Protein AF-A0A958T271-F1 (afdb_monomer)

Structure (mmCIF, N/CA/C/O backbone):
data_AF-A0A958T271-F1
#
_entry.id   AF-A0A958T271-F1
#
loop_
_atom_site.group_PDB
_atom_site.id
_atom_site.type_symb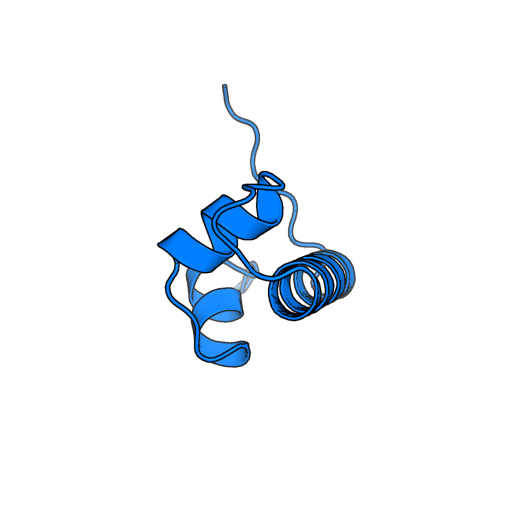ol
_atom_site.label_atom_id
_atom_site.label_alt_id
_atom_site.label_comp_id
_atom_site.label_asym_id
_atom_site.label_entity_id
_atom_site.label_seq_id
_atom_site.pdbx_PDB_ins_code
_atom_site.Cartn_x
_atom_site.Cartn_y
_atom_site.Cartn_z
_atom_site.occupancy
_atom_site.B_iso_or_equiv
_atom_site.auth_seq_id
_atom_site.auth_comp_id
_atom_site.auth_asym_id
_atom_site.auth_atom_id
_atom_site.pdbx_PDB_model_num
ATOM 1 N N . MET A 1 1 ? -0.159 13.078 -22.033 1.00 43.56 1 MET A N 1
ATOM 2 C CA . MET A 1 1 ? 0.183 13.217 -20.597 1.00 43.56 1 MET A CA 1
ATOM 3 C C . MET A 1 1 ? 0.397 11.823 -20.009 1.00 43.56 1 MET A C 1
ATOM 5 O O . MET A 1 1 ? -0.573 11.111 -19.793 1.00 43.56 1 MET A O 1
ATOM 9 N N . ASN A 1 2 ? 1.650 11.391 -19.832 1.00 48.44 2 ASN A N 1
ATOM 10 C CA . ASN A 1 2 ? 1.986 10.056 -19.318 1.00 48.44 2 ASN A CA 1
ATOM 11 C C . ASN A 1 2 ? 1.697 9.983 -17.811 1.00 48.44 2 ASN A C 1
ATOM 13 O O . ASN A 1 2 ? 2.542 10.371 -17.003 1.00 48.44 2 ASN A O 1
ATOM 17 N N . LYS A 1 3 ? 0.502 9.516 -17.424 1.00 56.31 3 LYS A N 1
ATOM 18 C CA . LYS A 1 3 ? 0.168 9.214 -16.024 1.00 56.31 3 LYS A CA 1
ATOM 19 C C . LYS A 1 3 ? 0.982 7.999 -15.576 1.00 56.31 3 LYS A C 1
ATOM 21 O O . LYS A 1 3 ? 0.524 6.866 -15.647 1.00 56.31 3 LYS A O 1
ATOM 26 N N . LYS A 1 4 ? 2.224 8.242 -15.155 1.00 68.75 4 LYS A N 1
ATOM 27 C CA . LYS A 1 4 ? 3.021 7.247 -14.438 1.00 68.75 4 LYS A CA 1
ATOM 28 C C . LYS A 1 4 ? 2.308 6.953 -13.126 1.00 68.75 4 LYS A C 1
ATOM 30 O O . LYS A 1 4 ? 1.975 7.882 -12.390 1.00 68.75 4 LYS A O 1
ATOM 35 N N . VAL A 1 5 ? 2.093 5.676 -12.840 1.00 73.81 5 VAL A N 1
ATOM 36 C CA . VAL A 1 5 ? 1.564 5.252 -11.545 1.00 73.81 5 VAL A CA 1
ATOM 37 C C . VAL A 1 5 ? 2.564 5.683 -10.484 1.00 73.81 5 VAL A C 1
ATOM 39 O O . VAL A 1 5 ? 3.756 5.397 -10.5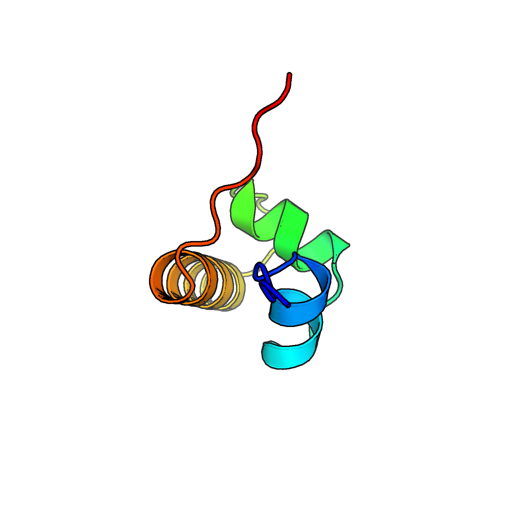76 1.00 73.81 5 VAL A O 1
ATOM 42 N N . THR A 1 6 ? 2.083 6.445 -9.510 1.00 82.31 6 THR A N 1
ATOM 43 C CA . THR A 1 6 ? 2.891 6.937 -8.393 1.00 82.31 6 THR A CA 1
ATOM 44 C C . THR A 1 6 ? 2.495 6.214 -7.116 1.00 82.31 6 THR A C 1
ATOM 46 O O . THR A 1 6 ? 1.373 5.721 -6.999 1.00 82.31 6 THR A O 1
ATOM 49 N N . LEU A 1 7 ? 3.374 6.234 -6.110 1.00 82.44 7 LEU A N 1
ATOM 50 C CA . LEU A 1 7 ? 3.045 5.773 -4.756 1.00 82.44 7 LEU A CA 1
ATOM 51 C C . LEU A 1 7 ? 1.730 6.379 -4.238 1.00 82.44 7 LEU A C 1
ATOM 53 O O . LEU A 1 7 ? 0.965 5.692 -3.574 1.00 82.44 7 LEU A O 1
ATOM 57 N N . LYS A 1 8 ? 1.443 7.646 -4.579 1.00 84.69 8 LYS A N 1
ATOM 58 C CA . LYS A 1 8 ? 0.192 8.334 -4.222 1.00 84.69 8 LYS A CA 1
ATOM 59 C C . LYS A 1 8 ? -1.050 7.672 -4.814 1.00 84.69 8 LYS A C 1
ATOM 61 O O . LYS A 1 8 ? -2.078 7.648 -4.148 1.00 84.69 8 LYS A O 1
ATOM 66 N N . GLN A 1 9 ? -0.976 7.172 -6.047 1.00 86.06 9 GLN A N 1
ATOM 67 C CA . GLN A 1 9 ? -2.103 6.463 -6.656 1.00 86.06 9 GLN A CA 1
ATOM 68 C C . GLN A 1 9 ? -2.331 5.115 -5.989 1.00 86.06 9 GLN A C 1
ATOM 70 O O . GLN A 1 9 ? -3.458 4.823 -5.625 1.00 86.06 9 GLN A O 1
ATOM 75 N N . ILE A 1 10 ? -1.264 4.342 -5.778 1.00 86.00 10 ILE A N 1
ATOM 76 C CA . ILE A 1 10 ? -1.352 3.032 -5.117 1.00 86.00 10 ILE A CA 1
ATOM 77 C C . ILE A 1 10 ? -1.920 3.193 -3.699 1.00 86.00 10 ILE A C 1
ATOM 79 O O . ILE A 1 10 ? -2.785 2.433 -3.287 1.00 86.00 10 ILE A O 1
ATOM 83 N N . ALA A 1 11 ? -1.477 4.230 -2.984 1.00 88.25 11 ALA A N 1
ATOM 84 C CA . ALA A 1 11 ? -1.982 4.591 -1.664 1.00 88.25 11 ALA A CA 1
ATOM 85 C C . ALA A 1 11 ? -3.490 4.891 -1.678 1.00 88.25 11 ALA A C 1
ATOM 87 O O . ALA A 1 11 ? -4.221 4.375 -0.843 1.00 88.25 11 ALA A O 1
ATOM 88 N N . ARG A 1 12 ? -3.963 5.677 -2.653 1.00 88.50 12 ARG A N 1
ATOM 89 C CA . ARG A 1 12 ? -5.394 5.979 -2.808 1.00 88.50 12 ARG A CA 1
ATOM 90 C C . ARG A 1 12 ? -6.233 4.761 -3.177 1.00 88.50 12 ARG A C 1
ATOM 92 O O . ARG A 1 12 ? -7.310 4.606 -2.630 1.00 88.50 12 ARG A O 1
ATOM 99 N N . GLU A 1 13 ? -5.754 3.932 -4.097 1.00 87.69 13 GLU A N 1
ATOM 100 C CA . GLU A 1 13 ? -6.497 2.759 -4.578 1.00 87.69 13 GLU A CA 1
ATOM 101 C C . GLU A 1 13 ? -6.642 1.680 -3.506 1.00 87.69 13 GLU A C 1
ATOM 103 O O . GLU A 1 13 ? -7.657 0.996 -3.439 1.00 87.69 13 GLU A O 1
ATOM 108 N N . LEU A 1 14 ? -5.625 1.529 -2.660 1.00 85.50 14 LEU A N 1
ATOM 109 C CA . LEU A 1 14 ? -5.611 0.536 -1.589 1.00 85.50 14 LEU A CA 1
ATOM 110 C C . LEU A 1 14 ? -6.098 1.099 -0.245 1.00 85.50 14 LEU A C 1
ATOM 112 O O . LEU A 1 14 ? -6.027 0.382 0.746 1.00 85.50 14 LEU A O 1
ATOM 116 N N . ASP A 1 15 ? -6.553 2.356 -0.208 1.00 88.06 15 ASP A N 1
ATOM 117 C CA . ASP A 1 15 ? -6.946 3.095 1.004 1.00 88.06 15 ASP A CA 1
ATOM 118 C C . ASP A 1 15 ? -5.898 3.011 2.133 1.00 88.06 15 ASP A C 1
ATOM 120 O O . ASP A 1 15 ? -6.180 2.783 3.307 1.00 88.06 1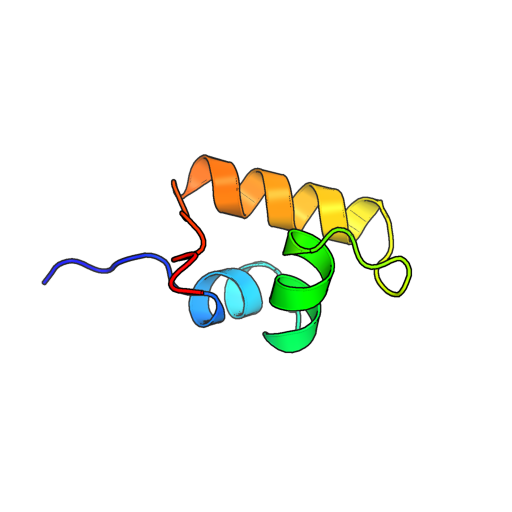5 ASP A O 1
ATOM 124 N N . VAL A 1 16 ? -4.625 3.166 1.766 1.00 87.56 16 VAL A N 1
ATOM 125 C CA . VAL A 1 16 ? -3.494 3.128 2.700 1.00 87.56 16 VAL A CA 1
ATOM 126 C C . VAL A 1 16 ? -2.634 4.375 2.576 1.00 87.56 16 VAL A C 1
ATOM 128 O O . VAL A 1 16 ? -2.633 5.087 1.576 1.00 87.56 16 VAL A O 1
ATOM 131 N N . SER A 1 17 ? -1.822 4.642 3.595 1.00 88.88 17 SER A N 1
ATOM 132 C CA . SER A 1 17 ? -0.871 5.750 3.541 1.00 88.88 17 SER A CA 1
ATOM 133 C C . SER A 1 17 ? 0.274 5.481 2.561 1.00 88.88 17 SER A C 1
ATOM 135 O O . SER A 1 17 ? 0.738 4.354 2.402 1.00 88.88 17 SER A O 1
ATOM 137 N N . ILE A 1 18 ? 0.824 6.543 1.969 1.00 88.38 18 ILE A N 1
ATOM 138 C CA . ILE A 1 18 ? 2.034 6.479 1.123 1.00 88.38 18 ILE A CA 1
ATOM 139 C C . ILE A 1 18 ? 3.187 5.799 1.883 1.00 88.38 18 ILE A C 1
ATOM 141 O O . ILE A 1 18 ? 3.934 5.003 1.317 1.00 88.38 18 ILE A O 1
ATOM 145 N N . SER A 1 19 ? 3.300 6.078 3.184 1.00 88.44 19 SER A N 1
ATOM 146 C CA . SER A 1 19 ? 4.235 5.445 4.118 1.00 88.44 19 SER A CA 1
ATOM 147 C C . SER A 1 19 ? 4.018 3.934 4.194 1.00 88.44 19 SER A C 1
ATOM 149 O O . SER A 1 19 ? 4.987 3.184 4.149 1.00 88.44 19 SER A O 1
ATOM 151 N N . THR A 1 20 ? 2.762 3.486 4.249 1.00 88.94 20 THR A N 1
ATOM 152 C CA . THR A 1 20 ? 2.377 2.068 4.236 1.00 88.94 20 THR A CA 1
ATOM 153 C C . THR A 1 20 ? 2.769 1.406 2.924 1.00 88.94 20 THR A C 1
ATOM 155 O O . THR A 1 20 ? 3.397 0.356 2.956 1.00 88.94 20 THR A O 1
ATOM 158 N N . VAL A 1 21 ? 2.500 2.041 1.778 1.00 88.62 21 VAL A N 1
ATOM 159 C CA . VAL A 1 21 ? 2.920 1.525 0.462 1.00 88.62 21 VAL A CA 1
ATOM 160 C C . VAL A 1 21 ? 4.445 1.432 0.377 1.00 88.62 21 VAL A C 1
ATOM 162 O O . VAL A 1 21 ? 4.979 0.409 -0.036 1.00 88.62 21 VAL A O 1
ATOM 165 N N . SER A 1 22 ? 5.166 2.465 0.819 1.00 85.69 22 SER A N 1
ATOM 166 C CA . SER A 1 22 ? 6.635 2.476 0.843 1.00 85.69 22 SER A CA 1
ATOM 167 C C . SER A 1 22 ? 7.202 1.362 1.732 1.00 85.69 22 SER A C 1
ATOM 169 O O . SER A 1 22 ? 8.085 0.615 1.311 1.00 85.69 22 SER A O 1
ATOM 171 N N . LYS A 1 23 ? 6.646 1.193 2.938 1.00 88.38 23 LYS A N 1
ATOM 172 C CA . LYS A 1 23 ? 7.007 0.123 3.879 1.00 88.38 23 LYS A CA 1
ATOM 173 C C . LYS A 1 23 ? 6.676 -1.265 3.319 1.00 88.38 23 LYS A C 1
ATOM 175 O O . LYS A 1 23 ? 7.512 -2.15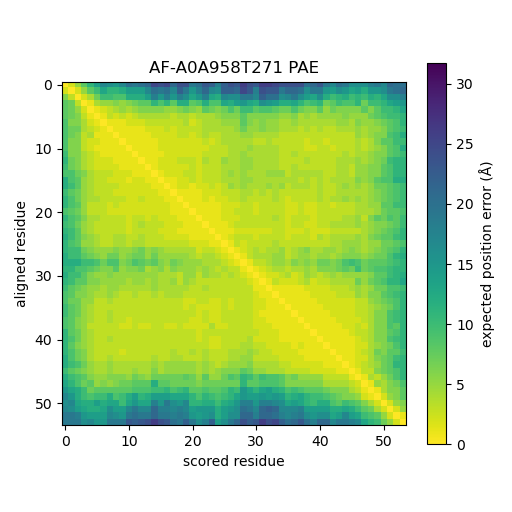8 3.406 1.00 88.38 23 LYS A O 1
ATOM 180 N N . ALA A 1 24 ? 5.514 -1.436 2.693 1.00 89.38 24 ALA A N 1
ATOM 181 C CA . ALA A 1 24 ? 5.081 -2.683 2.066 1.00 89.38 24 ALA A CA 1
ATOM 182 C C . ALA A 1 24 ? 5.978 -3.086 0.884 1.00 89.38 24 ALA A C 1
ATOM 184 O O . ALA A 1 24 ? 6.404 -4.237 0.785 1.00 89.38 24 ALA A O 1
ATOM 185 N N . LEU A 1 25 ? 6.340 -2.129 0.023 1.00 84.31 25 LEU A N 1
ATOM 186 C CA . LEU A 1 25 ? 7.282 -2.352 -1.078 1.00 84.31 25 LEU A CA 1
ATOM 187 C C . LEU A 1 25 ? 8.689 -2.707 -0.580 1.00 84.31 25 LEU A C 1
ATOM 189 O O . LEU A 1 25 ? 9.398 -3.461 -1.241 1.00 84.31 25 LEU A O 1
ATOM 193 N N . LYS A 1 26 ? 9.082 -2.209 0.598 1.00 85.31 26 LYS A N 1
ATOM 194 C CA . LYS A 1 26 ? 10.339 -2.559 1.276 1.00 85.31 26 LYS A CA 1
ATOM 195 C C . LYS A 1 26 ? 10.273 -3.855 2.096 1.00 85.31 26 LYS 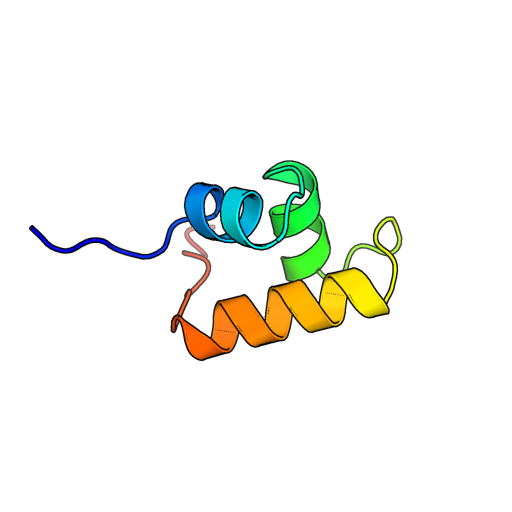A C 1
ATOM 197 O O . LYS A 1 26 ? 11.241 -4.170 2.776 1.00 85.31 26 LYS A O 1
ATOM 202 N N . ASN A 1 27 ? 9.167 -4.603 2.052 1.00 81.19 27 ASN A N 1
ATOM 203 C CA . ASN A 1 27 ? 8.945 -5.782 2.900 1.00 81.19 27 ASN A CA 1
ATOM 204 C C . ASN A 1 27 ? 9.081 -5.493 4.411 1.00 81.19 27 ASN A C 1
ATOM 206 O O . ASN A 1 27 ? 9.543 -6.342 5.172 1.00 81.19 27 ASN A O 1
ATOM 210 N N . SER A 1 28 ? 8.675 -4.301 4.865 1.00 84.62 28 SER A N 1
ATOM 211 C CA . SER A 1 28 ? 8.672 -3.972 6.294 1.00 84.62 28 SER A CA 1
ATOM 212 C C . SER A 1 28 ? 7.725 -4.895 7.062 1.00 84.62 28 SER A C 1
ATOM 214 O O . SER A 1 28 ? 6.599 -5.141 6.628 1.00 84.62 28 SER A O 1
ATOM 216 N N . LYS A 1 29 ? 8.176 -5.360 8.231 1.00 83.50 29 LYS A N 1
ATOM 217 C CA . LYS A 1 29 ? 7.393 -6.192 9.160 1.00 83.50 29 LYS A CA 1
ATOM 218 C C . LYS A 1 29 ? 6.287 -5.416 9.880 1.00 83.50 29 LYS A C 1
ATOM 220 O O . LYS A 1 29 ? 5.442 -6.022 10.521 1.00 83.50 29 LYS A O 1
ATOM 225 N N . GLU A 1 30 ? 6.293 -4.087 9.782 1.00 85.56 30 GLU A N 1
ATOM 226 C CA . GLU A 1 30 ? 5.234 -3.235 10.335 1.00 85.56 30 GLU A CA 1
ATOM 227 C C . GLU A 1 30 ? 3.906 -3.363 9.573 1.00 85.56 30 GLU A C 1
ATOM 229 O O . GLU A 1 30 ? 2.879 -2.903 10.062 1.00 85.56 30 GLU A O 1
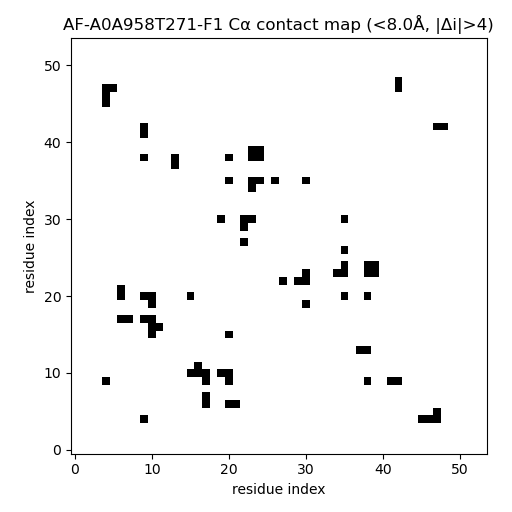ATOM 234 N N . ILE A 1 31 ? 3.925 -3.926 8.359 1.00 88.06 31 ILE A N 1
ATOM 235 C CA . ILE A 1 31 ? 2.743 -4.060 7.508 1.00 88.06 31 ILE A CA 1
ATOM 236 C C . ILE A 1 31 ? 2.305 -5.521 7.475 1.00 88.06 31 ILE A C 1
ATOM 238 O O . ILE A 1 31 ? 3.127 -6.408 7.239 1.00 88.06 31 ILE A O 1
ATOM 242 N N . SER A 1 32 ? 1.005 -5.753 7.661 1.00 88.38 32 SER A N 1
ATOM 243 C CA . SER A 1 32 ? 0.389 -7.074 7.539 1.00 88.38 32 SER A CA 1
ATOM 244 C C . SER A 1 32 ? 0.699 -7.712 6.188 1.00 88.38 32 SER A C 1
ATOM 246 O O . SER A 1 32 ? 0.724 -7.032 5.158 1.00 88.38 32 SER A O 1
ATOM 248 N N . GLU A 1 33 ? 0.891 -9.029 6.183 1.00 88.50 33 GLU A N 1
ATOM 249 C CA . GLU A 1 33 ? 1.243 -9.770 4.968 1.00 88.50 33 GLU A CA 1
ATOM 250 C C . GLU A 1 33 ? 0.185 -9.599 3.872 1.00 88.50 33 GLU A C 1
ATOM 252 O O . GLU A 1 33 ? 0.549 -9.272 2.748 1.00 88.50 33 GLU A O 1
ATOM 257 N N . ASP A 1 34 ? -1.104 -9.640 4.230 1.00 89.00 34 ASP A N 1
ATOM 258 C CA . ASP A 1 34 ? -2.227 -9.365 3.318 1.00 89.00 34 ASP A CA 1
ATOM 259 C C . ASP A 1 34 ? -2.084 -8.009 2.601 1.00 89.00 34 ASP A C 1
ATOM 261 O O . ASP A 1 34 ? -2.157 -7.914 1.374 1.00 89.00 34 ASP A O 1
ATOM 265 N N . THR A 1 35 ? -1.829 -6.938 3.358 1.00 87.75 35 THR A N 1
ATOM 266 C CA . THR A 1 35 ? -1.687 -5.590 2.795 1.00 87.75 35 THR A CA 1
ATOM 267 C C . THR A 1 35 ? -0.428 -5.488 1.942 1.00 87.75 35 THR A C 1
ATOM 269 O O . THR A 1 35 ? -0.438 -4.859 0.884 1.00 87.75 35 THR A O 1
ATOM 272 N N . ARG A 1 36 ? 0.664 -6.123 2.375 1.00 88.81 36 ARG A N 1
ATOM 273 C CA . ARG A 1 36 ? 1.920 -6.164 1.629 1.00 88.81 36 ARG A CA 1
ATOM 274 C C . ARG A 1 36 ? 1.745 -6.870 0.288 1.00 88.81 36 ARG A C 1
ATOM 276 O O . ARG A 1 36 ? 2.190 -6.335 -0.725 1.00 88.81 36 ARG A O 1
ATOM 283 N N . GLU A 1 37 ? 1.076 -8.016 0.269 1.00 89.75 37 GLU A N 1
ATOM 284 C CA . GLU A 1 37 ? 0.779 -8.764 -0.952 1.00 89.75 37 GLU A CA 1
ATOM 285 C C . GLU A 1 37 ? -0.120 -7.967 -1.895 1.00 89.75 37 GLU A C 1
ATOM 287 O O . GLU A 1 37 ? 0.218 -7.832 -3.071 1.00 89.75 37 GLU A O 1
ATOM 292 N N . LYS A 1 38 ? -1.191 -7.341 -1.387 1.00 89.25 38 LYS A N 1
ATOM 293 C CA . LYS A 1 38 ? -2.049 -6.448 -2.185 1.00 89.25 38 LYS A CA 1
ATOM 294 C C . LYS A 1 38 ? -1.253 -5.308 -2.810 1.00 89.25 38 LYS A C 1
ATOM 296 O O . LYS A 1 38 ? -1.342 -5.090 -4.016 1.00 89.25 38 LYS A O 1
ATOM 301 N N . VAL A 1 39 ? -0.426 -4.616 -2.021 1.00 88.56 39 VAL A N 1
ATOM 302 C CA . VAL A 1 39 ? 0.431 -3.526 -2.510 1.00 88.56 39 VAL A CA 1
ATOM 303 C C . VAL A 1 39 ? 1.408 -4.019 -3.574 1.00 88.56 39 VAL A C 1
ATOM 305 O O . VAL A 1 39 ? 1.562 -3.366 -4.605 1.00 88.56 39 VAL A O 1
ATOM 308 N N . GLN A 1 40 ? 2.071 -5.155 -3.356 1.00 85.50 40 GLN A N 1
ATOM 309 C CA . GLN A 1 40 ? 3.037 -5.705 -4.307 1.00 85.50 40 GLN A CA 1
ATOM 310 C C . GLN A 1 40 ? 2.373 -6.194 -5.597 1.00 85.50 40 GLN A C 1
ATOM 312 O O . GLN A 1 40 ? 2.908 -5.953 -6.680 1.00 85.50 40 GLN A O 1
ATOM 317 N N . ALA A 1 41 ? 1.209 -6.838 -5.503 1.00 88.56 41 ALA A N 1
ATOM 318 C CA . ALA A 1 41 ? 0.420 -7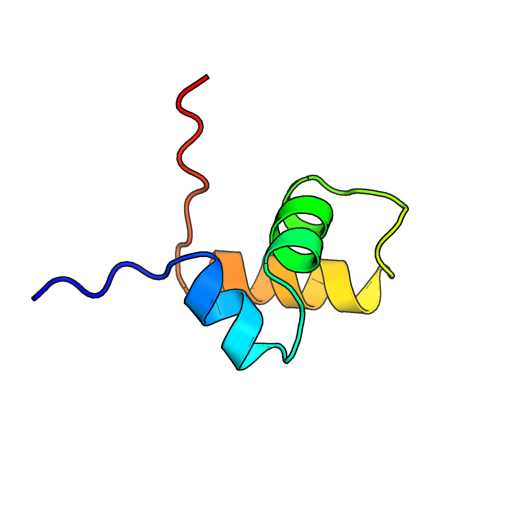.266 -6.652 1.00 88.56 41 ALA A CA 1
ATOM 319 C C . ALA A 1 41 ? -0.046 -6.059 -7.474 1.00 88.56 41 ALA A C 1
ATOM 321 O O . ALA A 1 41 ? 0.148 -6.031 -8.688 1.00 88.56 41 ALA A O 1
ATOM 322 N N . PHE A 1 42 ? -0.561 -5.023 -6.808 1.00 87.44 42 PHE A N 1
ATOM 323 C CA . PHE A 1 42 ? -0.973 -3.778 -7.450 1.00 87.44 42 PHE A CA 1
ATOM 324 C C . PHE A 1 42 ? 0.222 -3.073 -8.104 1.00 87.44 42 PHE A C 1
ATOM 326 O O . PHE A 1 42 ? 0.179 -2.703 -9.274 1.00 87.44 42 PHE A O 1
ATOM 333 N N . ALA A 1 43 ? 1.344 -2.956 -7.394 1.00 84.25 43 ALA A N 1
ATOM 334 C CA . ALA A 1 43 ? 2.565 -2.373 -7.938 1.00 84.25 43 ALA A CA 1
ATOM 335 C C . ALA A 1 43 ? 3.075 -3.139 -9.171 1.00 84.25 43 ALA A C 1
ATOM 337 O O . ALA A 1 43 ? 3.450 -2.511 -10.161 1.00 84.25 43 ALA A O 1
ATOM 338 N N . LYS A 1 44 ? 3.039 -4.479 -9.158 1.00 83.56 44 LYS A N 1
ATOM 339 C CA . LYS A 1 44 ? 3.379 -5.307 -10.327 1.00 83.56 44 LYS A CA 1
ATOM 340 C C . LYS A 1 44 ? 2.415 -5.081 -11.491 1.00 83.56 44 LYS A C 1
ATOM 342 O O . LYS A 1 44 ? 2.881 -4.863 -12.606 1.00 83.56 44 LYS A O 1
ATOM 347 N N . LEU A 1 45 ? 1.105 -5.092 -11.234 1.00 84.19 45 LEU A N 1
ATOM 348 C CA . LEU A 1 45 ? 0.061 -4.926 -12.252 1.00 84.19 45 LEU A CA 1
ATOM 349 C C . LEU A 1 45 ? 0.192 -3.588 -12.987 1.00 84.19 45 LEU A C 1
ATOM 351 O O . LEU A 1 45 ? 0.105 -3.523 -14.209 1.00 84.19 45 LEU A O 1
ATOM 355 N N . TYR A 1 46 ? 0.469 -2.525 -12.239 1.00 81.19 46 TYR A N 1
ATOM 356 C CA . TYR A 1 46 ? 0.631 -1.178 -12.77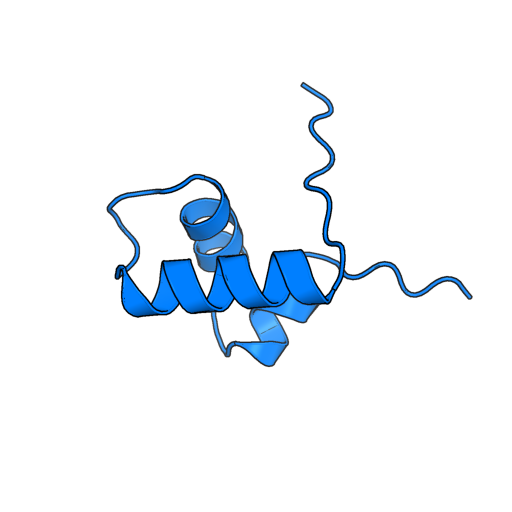7 1.00 81.19 46 TYR A CA 1
ATOM 357 C C . TYR A 1 46 ? 2.050 -0.884 -13.284 1.00 81.19 46 TYR A C 1
ATOM 359 O O . TYR A 1 46 ? 2.373 0.266 -13.597 1.00 81.19 46 TYR A O 1
ATOM 367 N N . ASN A 1 47 ? 2.911 -1.906 -13.352 1.00 74.06 47 ASN A N 1
ATOM 368 C CA . ASN A 1 47 ? 4.317 -1.801 -13.735 1.00 74.06 47 ASN A CA 1
ATOM 369 C C . ASN A 1 47 ? 5.053 -0.691 -12.950 1.00 74.06 47 ASN A C 1
ATOM 371 O O . ASN A 1 47 ? 5.944 -0.007 -13.471 1.00 74.06 47 ASN A O 1
ATOM 375 N N . TYR A 1 48 ? 4.667 -0.498 -11.686 1.00 77.06 48 TYR A N 1
ATOM 376 C CA . TYR A 1 48 ? 5.309 0.436 -10.782 1.00 77.06 48 TYR A CA 1
ATOM 377 C C . TYR A 1 48 ? 6.724 -0.066 -10.505 1.00 77.06 48 TYR A C 1
ATOM 379 O O . TYR A 1 48 ? 6.946 -1.007 -9.744 1.00 77.06 48 TYR A O 1
ATOM 387 N N . LYS A 1 49 ? 7.699 0.570 -11.149 1.00 64.44 49 LYS A N 1
ATOM 388 C CA . LYS A 1 49 ? 9.106 0.376 -10.826 1.00 64.44 49 LYS A CA 1
ATOM 389 C C . LYS A 1 49 ? 9.469 1.388 -9.745 1.00 64.44 49 LYS A C 1
ATOM 391 O O . LYS A 1 49 ? 9.439 2.586 -10.042 1.00 64.44 49 LYS A O 1
ATOM 396 N N . PRO A 1 50 ? 9.796 0.958 -8.510 1.00 64.06 50 PRO A N 1
ATOM 397 C CA . PRO A 1 50 ? 10.412 1.867 -7.560 1.00 64.06 50 PRO A CA 1
ATOM 398 C C . PRO A 1 50 ? 11.668 2.415 -8.232 1.00 64.06 50 PRO A C 1
ATOM 400 O O . PRO A 1 50 ? 12.524 1.654 -8.684 1.00 64.06 50 PRO A O 1
ATOM 403 N N . ASN A 1 51 ? 11.726 3.734 -8.386 1.00 56.03 51 ASN A N 1
ATOM 404 C CA . ASN A 1 51 ? 12.888 4.383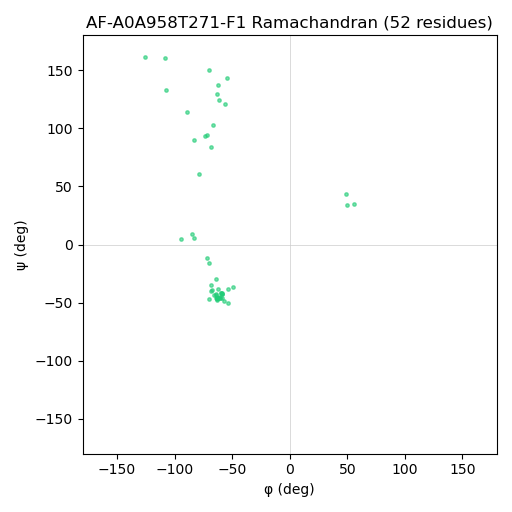 -8.960 1.00 56.03 51 ASN A CA 1
ATOM 405 C C . ASN A 1 51 ? 13.987 4.288 -7.900 1.00 56.03 51 ASN A C 1
ATOM 407 O O . ASN A 1 51 ? 14.008 5.070 -6.952 1.00 56.03 51 ASN A O 1
ATOM 411 N N . ASN A 1 52 ? 14.817 3.253 -8.003 1.00 50.66 52 ASN A N 1
ATOM 412 C CA . ASN A 1 52 ? 15.932 2.998 -7.103 1.00 50.66 52 ASN A CA 1
ATOM 413 C C . ASN A 1 52 ? 17.099 3.910 -7.505 1.00 50.66 52 ASN A C 1
ATOM 415 O O . ASN A 1 52 ? 18.137 3.442 -7.959 1.00 50.66 52 ASN A O 1
ATOM 419 N N . ILE A 1 53 ? 16.876 5.225 -7.450 1.00 49.19 53 ILE A N 1
ATOM 420 C CA . ILE A 1 53 ? 17.963 6.198 -7.508 1.00 49.19 53 ILE A CA 1
ATOM 421 C C . ILE A 1 53 ? 18.467 6.266 -6.067 1.00 49.19 53 ILE A C 1
ATOM 423 O O . ILE A 1 53 ? 17.874 6.954 -5.235 1.00 49.19 53 ILE A O 1
ATOM 427 N N . ALA A 1 54 ? 19.432 5.391 -5.779 1.00 42.56 54 ALA A N 1
ATOM 428 C CA . ALA A 1 54 ? 20.214 5.389 -4.550 1.00 42.56 54 ALA A CA 1
ATOM 429 C C . ALA A 1 54 ? 21.131 6.615 -4.501 1.00 42.56 54 ALA A C 1
ATOM 431 O O . ALA A 1 54 ? 21.567 7.057 -5.591 1.00 42.56 54 ALA A O 1
#

Solvent-accessible surface area (backbone atoms only — not comparable to full-atom values): 3347 Å² total; per-residue (Å²): 133,87,82,70,72,43,64,66,53,55,11,61,77,68,74,44,50,51,66,52,48,53,36,27,73,69,66,37,84,90,45,56,66,70,59,26,50,53,50,49,52,50,32,58,75,64,65,49,68,81,80,82,80,124

Secondary structure (DSSP, 8-state):
------HHHHHHHTT--HHHHHHHHTT-TTS-HHHHHHHHHHHHHTT-------

Nearest PDB structures (foldseek):
  7ce1-assembly1_B  TM=9.652E-01  e=4.377E-03  Agrobacterium tumefaciens A6
  2hsg-assembly1_A  TM=8.862E-01  e=5.293E-03  Priestia megaterium
  2jcg-assembly1_A-2  TM=8.731E-01  e=9.360E-03  Priestia megaterium
  2kei-assembly1_A  TM=8.513E-01  e=7.740E-03  Escherichia coli K-12
  1efa-assembly1_B  TM=8.626E-01  e=9.360E-03  Escherichia coli

pLDDT: mean 80.0, std 13.19, range [42.56, 89.75]

Mean predicted aligned error: 5.91 Å

Foldseek 3Di:
DPPQDDLVNLCVVLVHDSVQLVCLVVVHPVHDPVSSVSSVVVCVVSVPDPPPPD

Radius of gyration: 10.69 Å; Cα contacts (8 Å, |Δi|>4): 41; chains: 1; bounding box: 27×23×31 Å

Sequence (54 aa):
MNKKVTLKQIARELDVSISTVSKALKNSKEISEDTREKVQAFAKLYNYKPNNIA